Protein AF-A0A9E4XVT3-F1 (afdb_monomer)

Secondary structure (DSSP, 8-state):
---HHHHHHHHHHHHHTPPPP-HHHHHHHHHHHHHHT--HHHHHHHHHHHHHHHTSTT----SS---EEETTTEEEEE-HHHHHHHHHHHHHHHHHTT--TTPPP----

Solvent-accessible surface area (backbone atoms only — not comparable to full-atom values): 6389 Å² total; per-residue (Å²): 134,85,51,69,67,57,53,51,49,51,55,55,48,58,65,68,65,55,70,80,74,56,58,54,59,54,32,33,57,52,39,47,60,53,55,72,76,46,54,73,67,54,45,51,40,24,36,54,34,31,51,54,53,63,69,39,95,80,57,57,75,36,71,75,60,58,78,46,72,41,82,48,64,41,97,57,68,35,17,31,30,39,42,52,23,38,39,53,45,46,56,47,55,68,58,54,70,78,70,56,100,79,68,74,83,83,76,84,131

Foldseek 3Di:
DQDPVNVVVVVVVVVVPPDDPDLLVVLLVVLLVVVVPDDPQLLVLLLVQLVVLCPDPPQDQDSDDFDGDDVSNHRGTDHSSNSVSNNVSSVVVVVCVVDDPPDPPPDDD

Mean predicted aligned error: 11.5 Å

pLDDT: mean 84.52, std 18.29, range [37.84, 98.56]

Radius of gyration: 20.47 Å; Cα contacts (8 Å, |Δi|>4): 95; chains: 1; bounding box: 37×59×51 Å

Sequence (109 aa):
MTSLREVVRRLLRRTREAAPPDPAYSYTIYWTKMALGWDDAQRTGALLGAEHLIGQSLFTPTAYERRYLDARIDDSMHSGESILALAKVLKAFGKDTIAGPDGPPSDGV

Structure (mmCIF, N/CA/C/O backbone):
data_AF-A0A9E4XVT3-F1
#
_entry.id   AF-A0A9E4XVT3-F1
#
loop_
_atom_site.group_PDB
_atom_site.id
_atom_site.type_symbol
_atom_site.label_atom_id
_atom_site.label_alt_id
_atom_site.label_comp_id
_atom_site.label_asym_id
_atom_site.label_entity_id
_atom_site.label_seq_id
_atom_site.pdbx_PDB_ins_code
_atom_site.Cartn_x
_atom_site.Cartn_y
_atom_site.Cartn_z
_atom_site.occupancy
_atom_site.B_iso_or_equiv
_atom_site.auth_seq_id
_atom_site.auth_comp_id
_atom_site.auth_asym_id
_atom_site.auth_atom_id
_atom_site.pdbx_PDB_model_num
ATOM 1 N N . MET A 1 1 ? 25.353 44.112 -9.509 1.00 55.12 1 MET A N 1
ATOM 2 C CA . MET A 1 1 ? 24.437 44.084 -8.346 1.00 55.12 1 MET A CA 1
ATOM 3 C C . MET A 1 1 ? 23.199 43.293 -8.738 1.00 55.12 1 MET A C 1
ATOM 5 O O . MET A 1 1 ? 22.523 43.683 -9.680 1.00 55.12 1 MET A O 1
ATOM 9 N N . THR A 1 2 ? 22.951 42.145 -8.109 1.00 56.59 2 THR A N 1
ATOM 10 C CA . THR A 1 2 ? 21.823 41.268 -8.464 1.00 56.59 2 THR A CA 1
ATOM 11 C C . THR A 1 2 ? 20.535 41.828 -7.868 1.00 56.59 2 THR A C 1
ATOM 13 O O . THR A 1 2 ? 20.457 42.029 -6.659 1.00 56.59 2 THR A O 1
ATOM 16 N N . SER A 1 3 ? 19.534 42.105 -8.706 1.00 79.50 3 SER A N 1
ATOM 17 C CA . SER A 1 3 ? 18.239 42.614 -8.245 1.00 79.50 3 SER A CA 1
ATOM 18 C C . SER A 1 3 ? 17.525 41.575 -7.378 1.00 79.50 3 SER A C 1
ATOM 20 O O . SER A 1 3 ? 17.532 40.384 -7.696 1.00 79.50 3 SER A O 1
ATOM 22 N N . LEU A 1 4 ? 16.838 42.026 -6.325 1.00 74.38 4 LEU A N 1
ATOM 23 C CA . LEU A 1 4 ? 15.970 41.195 -5.482 1.00 74.38 4 LEU A CA 1
ATOM 24 C C . LEU A 1 4 ? 14.976 40.375 -6.322 1.00 74.38 4 LEU A C 1
ATOM 26 O O . LEU A 1 4 ? 14.704 39.217 -6.022 1.00 74.38 4 LEU A O 1
ATOM 30 N N . ARG A 1 5 ? 14.507 40.934 -7.443 1.00 73.94 5 ARG A N 1
ATOM 31 C CA . ARG A 1 5 ? 13.609 40.256 -8.386 1.00 73.94 5 ARG A CA 1
ATOM 32 C C . ARG A 1 5 ? 14.266 39.056 -9.080 1.00 73.94 5 ARG A C 1
ATOM 34 O O . ARG A 1 5 ? 13.598 38.060 -9.344 1.00 73.94 5 ARG A O 1
ATOM 41 N N . GLU A 1 6 ? 15.566 39.139 -9.348 1.00 78.94 6 GLU A N 1
ATOM 42 C CA . GLU A 1 6 ? 16.380 38.072 -9.942 1.00 78.94 6 GLU A CA 1
ATOM 43 C C . GLU A 1 6 ? 16.597 36.929 -8.938 1.00 78.94 6 GLU A C 1
ATOM 45 O O . GLU A 1 6 ? 16.483 35.752 -9.282 1.00 78.94 6 GLU A O 1
ATOM 50 N N . VAL A 1 7 ? 16.852 37.287 -7.675 1.00 80.31 7 VAL A N 1
ATOM 51 C CA . VAL A 1 7 ? 17.015 36.339 -6.564 1.00 80.31 7 VAL A CA 1
ATOM 52 C C . VAL A 1 7 ? 15.701 35.607 -6.301 1.00 80.31 7 VAL A C 1
ATOM 54 O O . VAL A 1 7 ? 15.683 34.379 -6.276 1.00 80.31 7 VAL A O 1
ATOM 57 N N . VAL A 1 8 ? 14.587 36.338 -6.208 1.00 78.62 8 VAL A N 1
ATOM 58 C CA . VAL A 1 8 ? 13.247 35.762 -6.019 1.00 78.62 8 VAL A CA 1
ATOM 59 C C . VAL A 1 8 ? 12.866 34.859 -7.193 1.00 78.62 8 VAL A C 1
ATOM 61 O O . VAL A 1 8 ? 12.421 33.736 -6.969 1.00 78.62 8 VAL A O 1
ATOM 64 N N . ARG A 1 9 ? 13.113 35.269 -8.448 1.00 77.19 9 ARG A N 1
ATOM 65 C CA . ARG A 1 9 ? 12.895 34.386 -9.610 1.00 77.19 9 ARG A CA 1
ATOM 66 C C . ARG A 1 9 ? 13.723 33.112 -9.533 1.00 77.19 9 ARG A C 1
ATOM 68 O O . ARG A 1 9 ? 13.187 32.050 -9.825 1.00 77.19 9 ARG A O 1
ATOM 75 N N . ARG A 1 10 ? 15.004 33.190 -9.164 1.00 70.81 10 ARG A N 1
ATOM 76 C CA . ARG A 1 10 ? 15.856 31.996 -9.037 1.00 70.81 10 ARG A CA 1
ATOM 77 C C . ARG A 1 10 ? 15.368 31.064 -7.935 1.00 70.81 10 ARG A C 1
ATOM 79 O O . ARG A 1 10 ? 15.342 29.859 -8.154 1.00 70.81 10 ARG A O 1
ATOM 86 N N . LEU A 1 11 ? 14.945 31.604 -6.795 1.00 66.69 11 LEU A N 1
ATOM 87 C CA . LEU A 1 11 ? 14.408 30.812 -5.687 1.00 66.69 11 LEU A CA 1
ATOM 88 C C . LEU A 1 11 ? 13.095 30.116 -6.067 1.00 66.69 11 LEU A C 1
ATOM 90 O O . LEU A 1 11 ? 12.952 28.919 -5.819 1.00 66.69 11 LEU A O 1
ATOM 94 N N . LEU A 1 12 ? 12.187 30.828 -6.742 1.00 67.25 12 LEU A N 1
ATOM 95 C CA . LEU A 1 12 ? 10.922 30.275 -7.237 1.00 67.25 12 LEU A CA 1
ATOM 96 C C . LEU A 1 12 ? 11.127 29.255 -8.369 1.00 67.25 12 LEU A C 1
ATOM 98 O O . LEU A 1 12 ? 10.411 28.261 -8.454 1.00 67.25 12 LEU A O 1
ATOM 102 N N . ARG A 1 13 ? 12.124 29.461 -9.239 1.00 61.25 13 ARG A N 1
ATOM 103 C CA . ARG A 1 13 ? 12.454 28.497 -10.299 1.00 61.25 13 ARG A CA 1
ATOM 104 C C . ARG A 1 13 ? 13.052 27.214 -9.725 1.00 61.25 13 ARG A C 1
ATOM 106 O O . ARG A 1 13 ? 12.688 26.135 -10.168 1.00 61.25 13 ARG A O 1
ATOM 113 N N . ARG A 1 14 ? 13.882 27.325 -8.682 1.00 58.09 14 ARG A N 1
ATOM 114 C CA . ARG A 1 14 ? 14.494 26.183 -7.986 1.00 58.09 14 ARG A CA 1
ATOM 115 C C . ARG A 1 14 ? 13.477 25.328 -7.222 1.00 58.09 14 ARG A C 1
ATOM 117 O O . ARG A 1 14 ? 13.670 24.128 -7.109 1.00 58.09 14 ARG A O 1
ATOM 124 N N . THR A 1 15 ? 12.388 25.926 -6.733 1.00 56.12 15 THR A N 1
ATOM 125 C CA . THR A 1 15 ? 11.258 25.184 -6.134 1.00 56.12 15 THR A CA 1
ATOM 126 C C . THR A 1 15 ? 10.374 24.519 -7.189 1.00 56.12 15 THR A C 1
ATOM 128 O O . THR A 1 15 ? 9.785 23.479 -6.920 1.00 56.12 15 THR A O 1
ATOM 131 N N . ARG A 1 16 ? 10.307 25.083 -8.401 1.00 54.75 16 ARG A N 1
ATOM 132 C CA . ARG A 1 16 ? 9.555 24.527 -9.538 1.00 54.75 16 ARG A CA 1
ATOM 133 C C . ARG A 1 16 ? 10.306 23.420 -10.294 1.00 54.75 16 ARG A C 1
ATOM 135 O O . ARG A 1 16 ? 9.668 22.610 -10.950 1.00 54.75 16 ARG A O 1
ATOM 142 N N . GLU A 1 17 ? 11.635 23.385 -10.189 1.00 52.53 17 GLU A N 1
ATOM 143 C CA . GLU A 1 17 ? 12.524 22.333 -10.718 1.00 52.53 17 GLU A CA 1
ATOM 144 C C . GLU A 1 17 ? 12.697 21.143 -9.749 1.00 52.53 17 GLU A C 1
ATOM 146 O O . GLU A 1 17 ? 13.540 20.279 -9.988 1.00 52.53 17 GLU A O 1
ATOM 151 N N . ALA A 1 18 ? 11.932 21.072 -8.651 1.00 61.78 18 ALA A N 1
ATOM 152 C CA . ALA A 1 18 ? 11.925 19.879 -7.812 1.00 61.78 18 ALA A CA 1
ATOM 153 C C . ALA A 1 18 ? 11.466 18.689 -8.667 1.00 61.78 18 ALA A C 1
ATOM 155 O O . ALA A 1 18 ? 10.388 18.730 -9.265 1.00 61.78 18 ALA A O 1
ATOM 156 N N . ALA A 1 19 ? 12.311 17.658 -8.759 1.00 62.84 19 ALA A N 1
ATOM 157 C CA . ALA A 1 19 ? 11.961 16.407 -9.417 1.00 62.84 19 ALA A CA 1
ATOM 158 C C . ALA A 1 19 ? 10.592 15.918 -8.904 1.00 62.84 19 ALA A C 1
ATOM 160 O O . ALA A 1 19 ? 10.248 16.207 -7.750 1.00 62.84 19 ALA A O 1
ATOM 161 N N . PRO A 1 20 ? 9.806 15.204 -9.734 1.00 64.25 20 PRO A N 1
ATOM 162 C CA . PRO A 1 20 ? 8.546 14.630 -9.286 1.00 64.25 20 PRO A CA 1
ATOM 163 C C . PRO A 1 20 ? 8.752 13.921 -7.943 1.00 64.25 20 PRO A C 1
ATOM 165 O O . PRO A 1 20 ? 9.778 13.252 -7.779 1.00 64.25 20 PRO A O 1
ATOM 168 N N . PRO A 1 21 ? 7.836 14.092 -6.974 1.00 71.00 21 PRO A N 1
ATOM 169 C CA . PRO A 1 21 ? 7.975 13.436 -5.687 1.00 71.00 21 PRO A CA 1
ATOM 170 C C . PRO A 1 21 ? 8.122 11.932 -5.906 1.00 71.00 21 PRO A C 1
ATOM 172 O O . PRO A 1 21 ? 7.433 11.355 -6.752 1.00 71.00 21 PRO A O 1
ATOM 175 N N . ASP A 1 22 ? 9.023 11.324 -5.138 1.00 86.94 22 ASP A N 1
ATOM 176 C CA . ASP A 1 22 ? 9.225 9.879 -5.112 1.00 86.94 22 ASP A CA 1
ATOM 177 C C . ASP A 1 22 ? 7.858 9.156 -5.089 1.00 86.94 22 ASP A C 1
ATOM 179 O O . ASP A 1 22 ? 7.008 9.481 -4.244 1.00 86.94 22 ASP A O 1
ATOM 183 N N . PRO A 1 23 ? 7.578 8.235 -6.031 1.00 90.31 23 PRO A N 1
ATOM 184 C CA . PRO A 1 23 ? 6.298 7.538 -6.095 1.00 90.31 23 PRO A CA 1
ATOM 185 C C . PRO A 1 23 ? 5.924 6.870 -4.776 1.00 90.31 23 PRO A C 1
ATOM 187 O O . PRO A 1 23 ? 4.781 7.005 -4.344 1.00 90.31 23 PRO A O 1
ATOM 190 N N . ALA A 1 24 ? 6.884 6.241 -4.092 1.00 90.88 24 ALA A N 1
ATOM 191 C CA . ALA A 1 24 ? 6.647 5.591 -2.806 1.00 90.88 24 ALA A CA 1
ATOM 192 C C . ALA A 1 24 ? 6.154 6.589 -1.744 1.00 90.88 24 ALA A C 1
ATOM 194 O O . ALA A 1 24 ? 5.204 6.310 -1.003 1.00 90.88 24 ALA A O 1
ATOM 195 N N . TYR A 1 25 ? 6.741 7.791 -1.707 1.00 92.25 25 TYR A N 1
ATOM 196 C CA . TYR A 1 25 ? 6.268 8.884 -0.855 1.00 92.25 25 TYR A CA 1
ATOM 197 C C . TYR A 1 25 ? 4.840 9.305 -1.221 1.00 92.25 25 TYR A C 1
ATOM 199 O O . TYR A 1 25 ? 3.974 9.397 -0.350 1.00 92.25 25 TYR A O 1
ATOM 207 N N . SER A 1 26 ? 4.570 9.509 -2.512 1.00 95.12 26 SER A N 1
ATOM 208 C CA . SER A 1 26 ? 3.250 9.934 -2.994 1.00 95.12 26 SER A CA 1
ATOM 209 C C . SER A 1 26 ? 2.155 8.913 -2.661 1.00 95.12 26 SER A C 1
ATOM 211 O O . SER A 1 26 ? 1.084 9.295 -2.183 1.00 95.12 26 SER A O 1
ATOM 213 N N . TYR A 1 27 ? 2.435 7.617 -2.836 1.00 97.19 27 TYR A N 1
ATOM 214 C CA . TYR A 1 27 ? 1.527 6.536 -2.451 1.00 97.19 27 TYR A CA 1
ATOM 215 C C . TYR A 1 27 ? 1.332 6.450 -0.942 1.00 97.19 27 TYR A C 1
ATOM 217 O O . TYR A 1 27 ? 0.207 6.262 -0.490 1.00 97.19 27 TYR A O 1
ATOM 225 N N . THR A 1 28 ? 2.391 6.648 -0.153 1.00 97.38 28 THR A N 1
ATOM 226 C CA . THR A 1 28 ? 2.279 6.678 1.312 1.00 97.38 28 THR A CA 1
ATOM 227 C C . THR A 1 28 ? 1.313 7.779 1.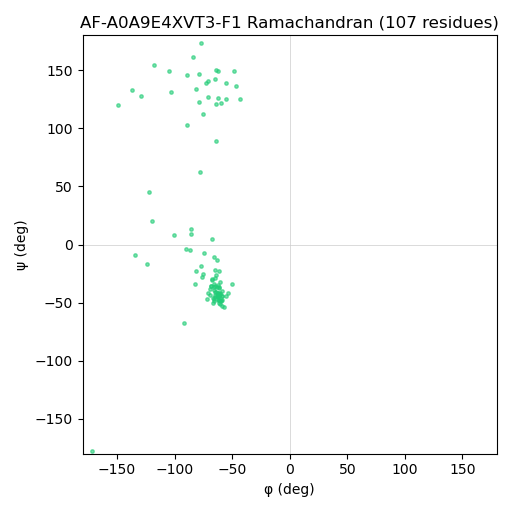752 1.00 97.38 28 THR A C 1
ATOM 229 O O . THR A 1 28 ? 0.397 7.516 2.524 1.00 97.38 28 THR A O 1
ATOM 232 N N . ILE A 1 29 ? 1.449 8.999 1.219 1.00 96.62 29 ILE A N 1
ATOM 233 C CA . ILE A 1 29 ? 0.541 10.112 1.543 1.00 96.62 29 ILE A CA 1
ATOM 234 C C . ILE A 1 29 ? -0.900 9.806 1.122 1.00 96.62 29 ILE A C 1
ATOM 236 O O . ILE A 1 29 ? -1.831 10.107 1.871 1.00 96.62 29 ILE A O 1
ATOM 240 N N . TYR A 1 30 ? -1.091 9.228 -0.065 1.00 96.75 30 TYR A N 1
ATOM 241 C CA . TYR A 1 30 ? -2.409 8.815 -0.540 1.00 96.75 30 TYR A CA 1
ATOM 242 C C . TYR A 1 30 ? -3.054 7.798 0.412 1.00 96.75 30 TYR A C 1
ATOM 244 O O . TYR A 1 30 ? -4.153 8.042 0.911 1.00 96.75 30 TYR A O 1
ATOM 252 N N . TRP A 1 31 ? -2.352 6.712 0.737 1.00 97.94 31 TRP A N 1
ATOM 253 C CA . TRP A 1 31 ? -2.896 5.653 1.583 1.00 97.94 31 TRP A CA 1
ATOM 254 C C . TRP A 1 31 ? -3.113 6.082 3.025 1.00 97.94 31 TRP A C 1
ATOM 256 O O . TRP A 1 31 ? -4.123 5.703 3.607 1.00 97.94 31 TRP A O 1
ATOM 266 N N . THR A 1 32 ? -2.250 6.932 3.587 1.00 97.69 32 THR A N 1
ATOM 267 C CA . THR A 1 32 ? -2.500 7.517 4.911 1.00 97.69 32 THR A CA 1
ATOM 268 C C . THR A 1 32 ? -3.811 8.299 4.923 1.00 97.69 32 THR A C 1
ATOM 270 O O . THR A 1 32 ? -4.608 8.134 5.842 1.00 97.69 32 THR A O 1
ATOM 273 N N . LYS A 1 33 ? -4.079 9.118 3.895 1.00 97.12 33 LYS A N 1
ATOM 274 C CA . LYS A 1 33 ? -5.337 9.879 3.804 1.00 97.12 33 LYS A CA 1
ATOM 275 C C . LYS A 1 33 ? -6.559 8.969 3.717 1.00 97.12 33 LYS A C 1
ATOM 277 O O . LYS A 1 33 ? -7.553 9.255 4.373 1.00 97.12 33 LYS A O 1
ATOM 282 N N . MET A 1 34 ? -6.478 7.892 2.938 1.00 97.38 34 MET A N 1
ATOM 283 C CA . MET A 1 34 ? -7.569 6.919 2.826 1.00 97.38 34 MET A CA 1
ATOM 284 C C . MET A 1 34 ? -7.792 6.174 4.148 1.00 97.38 34 MET A C 1
ATOM 286 O O . MET A 1 34 ? -8.905 6.166 4.666 1.00 97.38 34 MET A O 1
ATOM 290 N N . ALA A 1 35 ? -6.727 5.630 4.744 1.00 96.19 35 ALA A N 1
ATOM 291 C CA . ALA A 1 35 ? -6.788 4.821 5.961 1.00 96.19 35 ALA A CA 1
ATOM 292 C C . ALA A 1 35 ? -7.279 5.593 7.200 1.00 96.19 35 ALA A C 1
ATOM 294 O O . ALA A 1 35 ? -7.868 4.992 8.102 1.00 96.19 35 ALA A O 1
ATOM 295 N N . LEU A 1 36 ? -7.089 6.918 7.245 1.00 95.50 36 LEU A N 1
ATOM 296 C CA . LEU A 1 36 ? -7.666 7.776 8.289 1.00 95.50 36 LEU A CA 1
ATOM 297 C C . LEU A 1 36 ? -9.200 7.730 8.308 1.00 95.50 36 LEU A C 1
ATOM 299 O O . LEU A 1 36 ? -9.787 7.852 9.378 1.00 95.50 36 LEU A O 1
ATOM 303 N N . GLY A 1 37 ? -9.839 7.550 7.149 1.00 95.44 37 GLY A N 1
ATOM 304 C CA . GLY A 1 37 ? -11.295 7.446 7.031 1.00 95.44 37 GLY A CA 1
ATOM 305 C C . GLY A 1 37 ? -11.841 6.022 7.154 1.00 95.44 37 GLY A C 1
ATOM 306 O O . GLY A 1 37 ? -13.053 5.845 7.097 1.00 95.44 37 GLY A O 1
ATOM 307 N N . TRP A 1 38 ? -10.971 5.019 7.280 1.00 96.19 38 TRP A N 1
ATOM 308 C CA . TRP A 1 38 ? -11.362 3.615 7.388 1.00 96.19 38 TRP A CA 1
ATOM 309 C C . TRP A 1 38 ? -11.585 3.195 8.837 1.00 96.19 38 TRP A C 1
ATOM 311 O O . TRP A 1 38 ? -10.865 3.641 9.732 1.00 96.19 38 TRP A O 1
ATOM 321 N N . ASP A 1 39 ? -12.537 2.294 9.054 1.00 95.50 39 ASP A N 1
ATOM 322 C CA . ASP A 1 39 ? -12.657 1.552 10.306 1.00 95.50 39 ASP A CA 1
ATOM 323 C C . ASP A 1 39 ? -11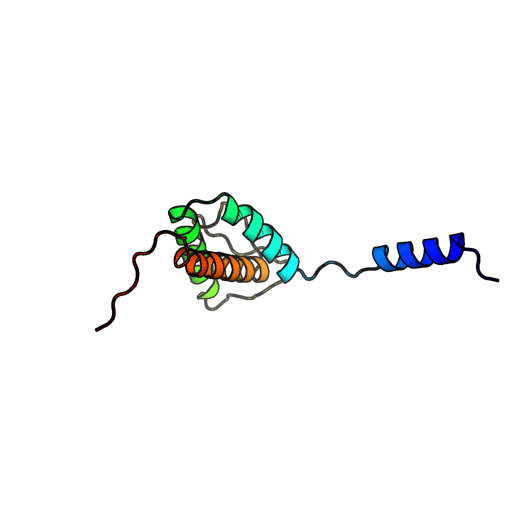.613 0.419 10.407 1.00 95.50 39 ASP A C 1
ATOM 325 O O . ASP A 1 39 ? -10.849 0.134 9.476 1.00 95.50 39 ASP A O 1
ATOM 329 N N . ASP A 1 40 ? -11.550 -0.234 11.567 1.00 94.56 40 ASP A N 1
ATOM 330 C CA . ASP A 1 40 ? -10.556 -1.279 11.824 1.00 94.56 40 ASP A CA 1
ATOM 331 C C . ASP A 1 40 ? -10.778 -2.539 10.976 1.00 94.56 40 ASP A C 1
ATOM 333 O O . ASP A 1 40 ? -9.808 -3.209 10.603 1.00 94.56 40 ASP A O 1
ATOM 337 N N . ALA A 1 41 ? -12.027 -2.849 10.614 1.00 95.06 41 ALA A N 1
ATOM 338 C CA . ALA A 1 41 ? -12.342 -3.984 9.753 1.00 95.06 41 ALA A CA 1
ATOM 339 C C . ALA A 1 41 ? -11.851 -3.729 8.321 1.00 95.06 41 ALA A C 1
ATOM 341 O O . ALA A 1 41 ? -11.211 -4.597 7.726 1.00 95.06 41 ALA A O 1
ATOM 342 N N . GLN A 1 42 ? -12.066 -2.519 7.800 1.00 97.12 42 GLN A N 1
ATOM 343 C CA . GLN A 1 42 ? -11.564 -2.063 6.507 1.00 97.12 42 GLN A CA 1
ATOM 344 C C . GLN A 1 42 ? -10.034 -2.077 6.470 1.00 97.12 42 GLN A C 1
ATOM 346 O O . GLN A 1 42 ? -9.446 -2.645 5.550 1.00 97.12 42 GLN A O 1
ATOM 351 N N . ARG A 1 43 ? -9.367 -1.527 7.496 1.00 97.88 43 ARG A N 1
ATOM 352 C CA . ARG A 1 43 ? -7.895 -1.545 7.593 1.00 97.88 43 ARG A CA 1
ATOM 353 C C . ARG A 1 43 ? -7.342 -2.967 7.634 1.00 97.88 43 ARG A C 1
ATOM 355 O O . ARG A 1 43 ? -6.363 -3.262 6.954 1.00 97.88 43 ARG A O 1
ATOM 362 N N . THR A 1 44 ? -7.978 -3.852 8.397 1.00 97.38 44 THR A N 1
ATOM 363 C CA . THR A 1 44 ? -7.566 -5.258 8.500 1.00 97.38 44 THR A CA 1
ATOM 364 C C . THR A 1 44 ? -7.766 -5.991 7.173 1.00 97.38 44 THR A C 1
ATOM 366 O O . THR A 1 44 ? -6.855 -6.672 6.703 1.00 97.38 44 THR A O 1
ATOM 369 N N . GLY A 1 45 ? -8.923 -5.816 6.528 1.00 97.94 45 GLY A N 1
ATOM 370 C CA . GLY A 1 45 ? -9.222 -6.408 5.224 1.00 97.94 45 GLY A CA 1
ATOM 371 C C . GLY A 1 45 ? -8.241 -5.962 4.141 1.00 97.94 45 GLY A C 1
ATOM 372 O O . GLY A 1 45 ? -7.658 -6.803 3.453 1.00 97.94 45 GLY A O 1
ATOM 373 N N . ALA A 1 46 ? -7.986 -4.656 4.049 1.00 98.31 46 ALA A N 1
ATOM 374 C CA . ALA A 1 46 ? -7.041 -4.092 3.094 1.00 98.31 46 ALA A CA 1
ATOM 375 C C . ALA A 1 46 ? -5.602 -4.570 3.345 1.00 98.31 46 ALA A C 1
ATOM 377 O O . ALA A 1 46 ? -4.874 -4.840 2.388 1.00 98.31 46 ALA A O 1
ATOM 378 N N . LEU A 1 47 ? -5.192 -4.745 4.609 1.00 98.50 47 LEU A N 1
ATOM 379 C CA . LEU A 1 47 ? -3.872 -5.287 4.939 1.00 98.50 47 LEU A CA 1
ATOM 380 C C . LEU A 1 47 ? -3.739 -6.738 4.465 1.00 98.50 47 LEU A C 1
ATOM 382 O O . LEU A 1 47 ? -2.751 -7.071 3.814 1.00 98.50 47 LEU A O 1
ATOM 386 N N . LEU A 1 48 ? -4.750 -7.576 4.713 1.00 98.38 48 LEU A N 1
ATOM 387 C CA . LEU A 1 48 ? -4.779 -8.958 4.222 1.00 98.38 48 LEU A CA 1
ATOM 388 C C . LEU A 1 48 ? -4.764 -9.027 2.686 1.00 98.38 48 LEU A C 1
ATOM 390 O O . LEU A 1 48 ? -4.124 -9.912 2.118 1.00 98.38 48 LEU A O 1
ATOM 394 N N . GLY A 1 49 ? -5.452 -8.099 2.013 1.00 98.31 49 GLY A N 1
ATOM 395 C CA . GLY A 1 49 ? -5.397 -7.938 0.557 1.00 98.31 49 GLY A CA 1
ATOM 396 C C . GLY A 1 49 ? -3.993 -7.600 0.063 1.00 98.31 49 GLY A C 1
ATOM 397 O O . GLY A 1 49 ? -3.447 -8.281 -0.805 1.00 98.31 49 GLY A O 1
ATOM 398 N N . ALA A 1 50 ? -3.365 -6.595 0.671 1.00 98.44 50 ALA A N 1
ATOM 399 C CA . ALA A 1 50 ? -2.017 -6.176 0.312 1.00 98.44 50 ALA A CA 1
ATOM 400 C C . ALA A 1 50 ? -0.985 -7.292 0.549 1.00 98.44 50 ALA A C 1
ATOM 402 O O . ALA A 1 50 ? -0.170 -7.569 -0.328 1.00 98.44 50 ALA A O 1
ATOM 403 N N . GLU A 1 51 ? -1.035 -7.976 1.694 1.00 98.44 51 GLU A N 1
ATOM 404 C CA . GLU A 1 51 ? -0.119 -9.080 2.009 1.00 98.44 51 GLU A CA 1
ATOM 405 C C . GLU A 1 51 ? -0.315 -10.286 1.089 1.00 98.44 51 GLU A C 1
ATOM 407 O O . GLU A 1 51 ? 0.669 -10.899 0.673 1.00 98.44 51 GLU A O 1
ATOM 412 N N . HIS A 1 52 ? -1.560 -10.588 0.706 1.00 98.25 52 HIS A N 1
ATOM 413 C CA . HIS A 1 52 ? -1.840 -11.614 -0.294 1.00 98.25 52 HIS A CA 1
ATOM 414 C C . HIS A 1 52 ? -1.168 -11.295 -1.634 1.00 98.25 52 HIS A C 1
ATOM 416 O O . HIS A 1 52 ? -0.491 -12.159 -2.186 1.00 98.25 52 HIS A O 1
ATOM 422 N N . LEU A 1 53 ? -1.321 -10.064 -2.138 1.00 98.12 53 LEU A N 1
ATOM 423 C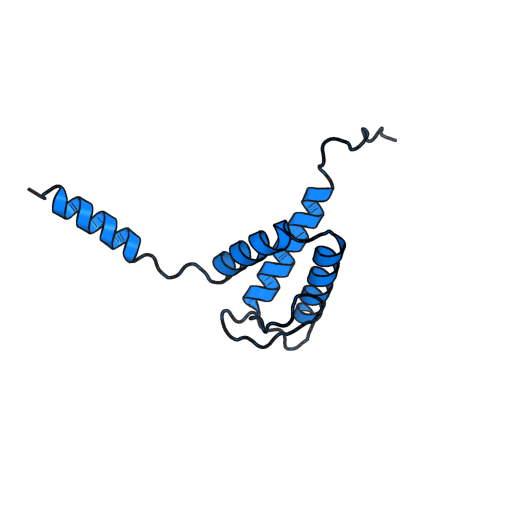 CA . LEU A 1 53 ? -0.702 -9.626 -3.393 1.00 98.12 53 LEU A CA 1
ATOM 424 C C . LEU A 1 53 ? 0.832 -9.653 -3.314 1.00 98.12 53 LEU A C 1
ATOM 426 O O . LEU A 1 53 ? 1.477 -10.155 -4.230 1.00 98.12 53 LEU A O 1
ATOM 430 N N . ILE A 1 54 ? 1.412 -9.165 -2.211 1.00 98.25 54 ILE A N 1
ATOM 431 C CA . ILE A 1 54 ? 2.868 -9.156 -1.975 1.00 98.25 54 ILE A CA 1
ATOM 432 C C . ILE A 1 54 ? 3.438 -10.580 -1.923 1.00 98.25 54 ILE A C 1
ATOM 434 O O . ILE A 1 54 ? 4.557 -10.811 -2.372 1.00 98.25 54 ILE A O 1
ATOM 438 N N . GLY A 1 55 ? 2.678 -11.539 -1.388 1.00 97.75 55 GLY A N 1
ATOM 439 C CA . GLY A 1 55 ? 3.086 -12.940 -1.288 1.00 97.75 55 GLY A CA 1
ATOM 440 C C . GLY A 1 55 ? 3.061 -13.720 -2.608 1.00 97.75 55 GLY A C 1
ATOM 441 O O . GLY A 1 55 ? 3.515 -14.864 -2.639 1.00 97.75 55 GLY A O 1
ATOM 442 N N . GLN A 1 56 ? 2.538 -13.149 -3.699 1.00 97.31 56 GLN A N 1
ATOM 443 C CA . GLN A 1 56 ? 2.511 -13.815 -5.003 1.00 97.31 56 GLN A CA 1
ATOM 444 C C . GLN A 1 56 ? 3.919 -13.9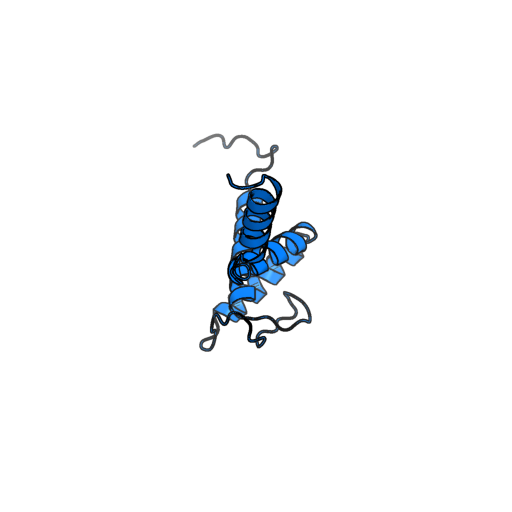04 -5.606 1.00 97.31 56 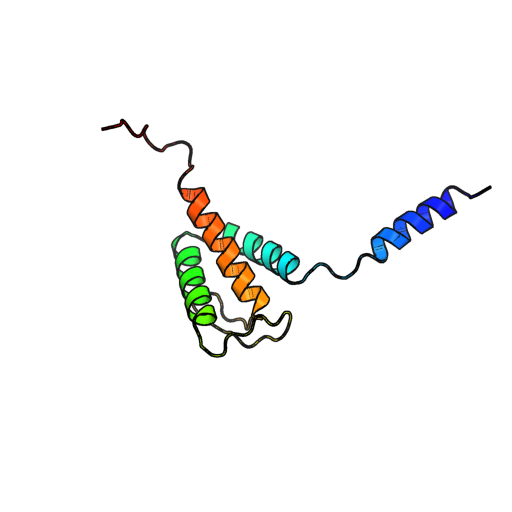GLN A C 1
ATOM 446 O O . GLN A 1 56 ? 4.687 -12.946 -5.579 1.00 97.31 56 GLN A O 1
ATOM 451 N N . SER A 1 57 ? 4.245 -15.032 -6.243 1.00 94.44 57 SER A N 1
ATOM 452 C CA . SER A 1 57 ? 5.573 -15.272 -6.835 1.00 94.44 57 SER A CA 1
ATOM 453 C C . SER A 1 57 ? 5.956 -14.290 -7.950 1.00 94.44 57 SER A C 1
ATOM 455 O O . SER A 1 57 ? 7.138 -14.109 -8.226 1.00 94.44 57 SER A O 1
ATOM 457 N N . LEU A 1 58 ? 4.966 -13.660 -8.589 1.00 94.56 58 LEU A N 1
ATOM 458 C CA . LEU A 1 58 ? 5.151 -12.682 -9.666 1.00 94.56 58 LEU A CA 1
ATOM 459 C C . LEU A 1 58 ? 5.017 -11.228 -9.190 1.00 94.56 58 LEU A C 1
ATOM 461 O O . LEU A 1 58 ? 4.996 -10.309 -10.018 1.00 94.56 58 LEU A O 1
ATOM 465 N N . PHE A 1 59 ? 4.927 -10.994 -7.878 1.00 97.56 59 PHE A N 1
ATOM 466 C CA . PHE A 1 59 ? 4.866 -9.641 -7.350 1.00 97.56 59 PHE A CA 1
ATOM 467 C C . PHE A 1 59 ? 6.150 -8.876 -7.687 1.00 97.56 59 PHE A C 1
ATOM 469 O O . PHE A 1 59 ? 7.270 -9.298 -7.414 1.00 97.56 59 PHE A O 1
ATOM 476 N N . THR A 1 60 ? 5.969 -7.717 -8.303 1.00 97.19 60 THR A N 1
ATOM 477 C CA . THR A 1 60 ? 7.020 -6.785 -8.704 1.00 97.19 60 THR A CA 1
ATOM 478 C C . THR A 1 60 ? 6.663 -5.390 -8.185 1.00 97.19 60 THR A C 1
ATOM 480 O O . THR A 1 60 ? 5.561 -4.918 -8.498 1.00 97.19 60 THR A O 1
ATOM 483 N N . PRO A 1 61 ? 7.567 -4.701 -7.459 1.00 94.81 61 PRO A N 1
ATOM 484 C CA . PRO A 1 61 ? 7.359 -3.351 -6.934 1.00 94.81 61 PRO A CA 1
ATOM 485 C C . PRO A 1 61 ? 7.543 -2.301 -8.038 1.00 94.81 61 PRO A C 1
ATOM 487 O O . PRO A 1 61 ? 8.460 -1.487 -8.035 1.00 94.81 61 PRO A O 1
ATOM 490 N N . THR A 1 62 ? 6.699 -2.355 -9.064 1.00 96.44 62 THR A N 1
ATOM 491 C CA . THR A 1 62 ? 6.713 -1.356 -10.132 1.00 96.44 62 THR A CA 1
ATOM 492 C C . THR A 1 62 ? 6.130 -0.044 -9.616 1.00 96.44 62 THR A C 1
ATOM 494 O O . THR A 1 62 ? 5.115 -0.036 -8.918 1.00 96.44 62 THR A O 1
ATOM 497 N N . ALA A 1 63 ? 6.745 1.081 -9.990 1.00 94.75 63 ALA A N 1
ATOM 498 C CA . ALA A 1 63 ? 6.278 2.396 -9.559 1.00 94.75 63 ALA A CA 1
ATOM 499 C C . ALA A 1 63 ? 4.892 2.731 -10.126 1.00 94.75 63 ALA A C 1
ATOM 501 O O . ALA A 1 63 ? 4.011 3.154 -9.388 1.00 94.75 63 ALA A O 1
ATOM 502 N N . TYR A 1 64 ? 4.674 2.507 -11.425 1.00 94.31 64 TYR A N 1
ATOM 503 C CA . TYR A 1 64 ? 3.498 3.046 -12.123 1.00 94.31 64 TYR A CA 1
ATOM 504 C C . TYR A 1 64 ? 2.633 2.005 -12.823 1.00 94.31 64 TYR A C 1
ATOM 506 O O . TYR A 1 64 ? 1.494 2.301 -13.178 1.00 94.31 64 TYR A O 1
ATOM 514 N N . GLU A 1 65 ? 3.149 0.798 -13.043 1.00 96.88 65 GLU A N 1
ATOM 515 C CA . GLU A 1 65 ? 2.408 -0.218 -13.779 1.00 96.88 65 GLU A CA 1
ATOM 516 C C . GLU A 1 65 ? 1.306 -0.820 -12.909 1.00 96.88 65 GLU A C 1
ATOM 518 O O . GLU A 1 65 ? 1.588 -1.505 -11.927 1.00 96.88 65 GLU A O 1
ATOM 523 N N . ARG A 1 66 ? 0.052 -0.556 -13.280 1.00 96.62 66 ARG A N 1
ATOM 524 C CA . ARG A 1 66 ? -1.133 -0.972 -12.529 1.00 96.62 66 ARG A CA 1
ATOM 525 C C . ARG A 1 66 ? -1.583 -2.352 -12.982 1.00 96.62 66 ARG A C 1
ATOM 527 O O . ARG A 1 66 ? -2.186 -2.482 -14.042 1.00 96.62 66 ARG A O 1
ATOM 534 N N . ARG A 1 67 ? -1.278 -3.372 -12.182 1.00 96.69 67 ARG A N 1
ATOM 535 C CA . ARG A 1 67 ? -1.587 -4.779 -12.497 1.00 96.69 67 ARG A CA 1
ATOM 536 C C . ARG A 1 67 ? -2.200 -5.559 -11.334 1.00 96.69 67 ARG A C 1
ATOM 538 O O . ARG A 1 67 ? -2.652 -6.678 -11.544 1.00 96.69 67 ARG A O 1
ATOM 545 N N . TYR A 1 68 ? -2.222 -4.984 -10.132 1.00 98.00 68 TYR A N 1
ATOM 546 C CA . TYR A 1 68 ? -2.739 -5.653 -8.941 1.00 98.00 68 TYR A CA 1
ATOM 547 C C . TYR A 1 68 ? -4.130 -5.13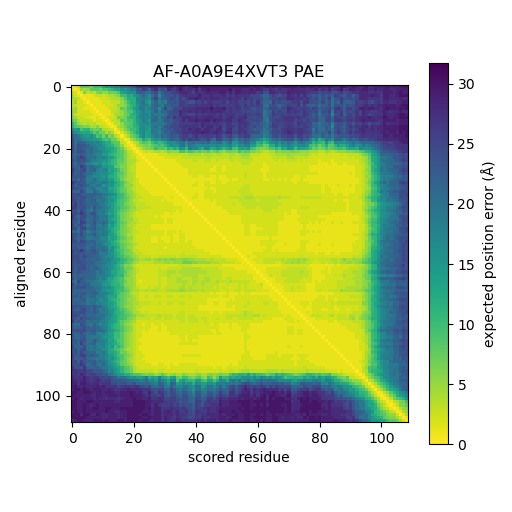1 -8.602 1.00 98.00 68 TYR A C 1
ATOM 549 O O . TYR A 1 68 ? -4.333 -3.921 -8.559 1.00 98.00 68 TYR A O 1
ATOM 557 N N . LEU A 1 69 ? -5.068 -6.040 -8.363 1.00 97.81 69 LEU A N 1
ATOM 558 C CA . LEU A 1 69 ? -6.446 -5.754 -7.977 1.00 97.81 69 LEU A CA 1
ATOM 559 C C . LEU A 1 69 ? -6.824 -6.720 -6.857 1.00 97.81 69 LEU A C 1
ATOM 561 O O . LEU A 1 69 ? -6.574 -7.920 -6.973 1.00 97.81 69 LEU A O 1
ATOM 565 N N . ASP A 1 70 ? -7.427 -6.202 -5.794 1.00 97.94 70 ASP A N 1
ATOM 566 C CA . ASP A 1 70 ? -7.976 -7.014 -4.715 1.00 97.94 70 ASP A CA 1
ATOM 567 C C . ASP A 1 70 ? -9.178 -6.288 -4.113 1.00 97.94 70 ASP A C 1
ATOM 569 O O . ASP A 1 70 ? -9.034 -5.187 -3.585 1.00 97.94 70 ASP A O 1
ATOM 573 N N . ALA A 1 71 ? -10.352 -6.921 -4.164 1.00 97.06 71 ALA A N 1
ATOM 574 C CA . ALA A 1 71 ? -11.611 -6.333 -3.705 1.00 97.06 71 ALA A CA 1
ATOM 575 C C . ALA A 1 71 ? -11.632 -6.017 -2.197 1.00 97.06 71 ALA A C 1
ATOM 577 O O . ALA A 1 71 ? -12.517 -5.308 -1.725 1.00 97.06 71 ALA A O 1
ATOM 578 N N . ARG A 1 72 ? -10.672 -6.538 -1.419 1.00 97.19 72 ARG A N 1
ATOM 579 C CA . ARG A 1 72 ? -10.498 -6.172 -0.006 1.00 97.19 72 ARG A CA 1
ATOM 580 C C . ARG A 1 72 ? -9.829 -4.808 0.175 1.00 97.19 72 ARG A C 1
ATOM 582 O O . ARG A 1 72 ? -9.896 -4.262 1.271 1.00 97.19 72 ARG A O 1
ATOM 589 N N . ILE A 1 73 ? -9.157 -4.295 -0.859 1.00 97.38 73 ILE A N 1
ATOM 590 C CA . ILE A 1 73 ? -8.543 -2.963 -0.882 1.00 97.38 73 ILE A CA 1
ATOM 591 C C . ILE A 1 73 ? -9.555 -1.966 -1.453 1.00 97.38 73 ILE A C 1
ATOM 593 O O . ILE A 1 73 ? -10.028 -1.094 -0.730 1.00 97.38 73 ILE A O 1
ATOM 597 N N . ASP A 1 74 ? -9.869 -2.109 -2.742 1.00 95.75 74 ASP A N 1
ATOM 598 C CA . ASP A 1 74 ? -10.873 -1.358 -3.499 1.00 95.75 74 ASP A CA 1
ATOM 599 C C . ASP A 1 74 ? -11.055 -1.987 -4.902 1.00 95.75 74 ASP A C 1
ATOM 601 O O . ASP A 1 74 ? -10.423 -2.989 -5.245 1.00 95.75 74 ASP A O 1
ATOM 605 N N . ASP A 1 75 ? -11.913 -1.386 -5.732 1.00 96.12 75 ASP A N 1
ATOM 606 C CA . ASP A 1 75 ? -12.183 -1.834 -7.108 1.00 96.12 75 ASP A CA 1
ATOM 607 C C . ASP A 1 75 ? -11.186 -1.278 -8.151 1.00 96.12 75 ASP A C 1
ATOM 609 O O . ASP A 1 75 ? -11.436 -1.333 -9.359 1.00 96.12 75 ASP A O 1
ATOM 613 N N . SER A 1 76 ? -10.061 -0.695 -7.722 1.00 96.25 76 SER A N 1
ATOM 614 C CA . SER A 1 76 ? -9.069 -0.068 -8.602 1.00 96.25 76 SER A CA 1
ATOM 615 C C . SER A 1 76 ? -7.812 -0.917 -8.772 1.00 96.25 76 SER A C 1
ATOM 617 O O . SER A 1 76 ? -7.367 -1.639 -7.884 1.00 96.25 76 SER A O 1
ATOM 619 N N . MET A 1 77 ? -7.185 -0.801 -9.946 1.00 97.62 77 MET A N 1
ATOM 620 C CA . MET A 1 77 ? -5.882 -1.418 -10.190 1.00 97.62 77 MET A CA 1
ATOM 621 C C . MET A 1 77 ? -4.748 -0.556 -9.625 1.00 97.62 77 MET A C 1
ATOM 623 O O . MET A 1 77 ? -4.655 0.641 -9.911 1.00 97.62 77 MET A O 1
ATOM 627 N N . HIS A 1 78 ? -3.818 -1.196 -8.922 1.00 97.94 78 HIS A N 1
ATOM 628 C CA . HIS A 1 78 ? -2.689 -0.569 -8.238 1.00 97.94 78 HIS A CA 1
ATOM 629 C C . HIS A 1 78 ? -1.343 -1.036 -8.785 1.00 97.94 78 HIS A C 1
ATOM 631 O O . HIS A 1 78 ? -1.209 -2.128 -9.350 1.00 97.94 78 HIS A O 1
ATOM 637 N N . SER A 1 79 ? -0.333 -0.184 -8.617 1.00 98.00 79 SER A N 1
ATOM 638 C CA . SER A 1 79 ? 1.066 -0.525 -8.875 1.00 98.00 79 SER A CA 1
ATOM 639 C C . SER A 1 79 ? 1.705 -1.223 -7.677 1.00 98.00 79 SER A C 1
ATOM 641 O O . SER A 1 79 ? 1.196 -1.138 -6.559 1.00 98.00 79 SER A O 1
ATOM 643 N N . GLY A 1 80 ? 2.822 -1.919 -7.891 1.00 97.94 80 GLY A N 1
ATOM 644 C CA . GLY A 1 80 ? 3.480 -2.669 -6.818 1.00 97.94 80 GLY A CA 1
ATOM 645 C C . GLY A 1 80 ? 3.974 -1.769 -5.682 1.00 97.94 80 GLY A C 1
ATOM 646 O O . GLY A 1 80 ? 3.750 -2.077 -4.515 1.00 97.94 80 GLY A O 1
ATOM 647 N N . GLU A 1 81 ? 4.557 -0.615 -6.014 1.00 97.94 81 GLU A N 1
ATOM 648 C CA . GLU A 1 81 ? 4.945 0.403 -5.022 1.00 97.94 81 GLU A CA 1
ATOM 649 C C . GLU A 1 81 ? 3.737 0.938 -4.236 1.00 97.94 81 GLU A C 1
ATOM 651 O O . GLU A 1 81 ? 3.829 1.151 -3.028 1.00 97.94 81 GLU A O 1
ATOM 656 N N . SER A 1 82 ? 2.575 1.091 -4.886 1.00 98.38 82 SER A N 1
ATOM 657 C CA . SER A 1 82 ? 1.336 1.475 -4.197 1.00 98.38 82 SER A CA 1
ATOM 658 C C . SER A 1 82 ? 0.913 0.422 -3.168 1.00 98.38 82 SER A C 1
ATOM 660 O O . SER A 1 82 ? 0.595 0.771 -2.032 1.00 98.38 82 SER A O 1
ATOM 662 N N . ILE A 1 83 ? 0.966 -0.867 -3.528 1.00 98.56 83 ILE A N 1
ATOM 663 C CA . ILE A 1 83 ? 0.617 -1.976 -2.625 1.00 98.56 83 ILE A CA 1
ATOM 664 C C . ILE A 1 83 ? 1.594 -2.071 -1.442 1.00 98.56 83 ILE A C 1
ATOM 666 O O . ILE A 1 83 ? 1.167 -2.255 -0.300 1.00 98.56 83 ILE A O 1
ATOM 670 N N . LEU A 1 84 ? 2.898 -1.890 -1.678 1.00 98.44 84 LEU A N 1
ATOM 671 C CA . LEU A 1 84 ? 3.891 -1.846 -0.598 1.00 98.44 84 LEU A CA 1
ATOM 672 C C . LEU A 1 84 ? 3.644 -0.672 0.357 1.00 98.44 84 LEU A C 1
ATOM 674 O O . LEU A 1 84 ? 3.695 -0.843 1.579 1.00 98.44 84 LEU A O 1
ATOM 678 N N . ALA A 1 85 ? 3.348 0.511 -0.188 1.00 98.44 85 ALA A N 1
ATOM 679 C CA . ALA A 1 85 ? 3.028 1.688 0.608 1.00 98.44 85 ALA A CA 1
ATOM 680 C C . ALA A 1 85 ? 1.764 1.473 1.458 1.00 98.44 85 ALA A C 1
ATOM 682 O O . ALA A 1 85 ? 1.779 1.799 2.645 1.00 98.44 85 ALA A O 1
ATOM 683 N N . LEU A 1 86 ? 0.712 0.864 0.898 1.00 98.56 86 LEU A N 1
ATOM 684 C CA . LEU A 1 86 ? -0.505 0.504 1.631 1.00 98.56 86 LEU A CA 1
ATOM 685 C C . LEU A 1 86 ? -0.199 -0.403 2.828 1.00 98.56 86 LEU A C 1
ATOM 687 O O . LEU A 1 86 ? -0.548 -0.069 3.961 1.00 98.56 86 LEU A O 1
ATOM 691 N N . ALA A 1 87 ? 0.501 -1.519 2.600 1.00 98.44 87 ALA A N 1
ATOM 692 C CA . ALA A 1 87 ? 0.849 -2.458 3.667 1.00 98.44 87 ALA A CA 1
ATOM 693 C C . ALA A 1 87 ? 1.673 -1.780 4.773 1.00 98.44 87 ALA A C 1
ATOM 695 O O . ALA A 1 87 ? 1.446 -2.017 5.961 1.00 98.44 87 ALA A O 1
ATOM 696 N N . LYS A 1 88 ? 2.608 -0.899 4.396 1.00 97.81 88 LYS A N 1
ATOM 697 C CA . LYS A 1 88 ? 3.408 -0.115 5.345 1.00 97.81 88 LYS A CA 1
ATOM 698 C C . LYS A 1 88 ? 2.539 0.814 6.195 1.00 97.81 88 LYS A C 1
ATOM 700 O O . LYS A 1 88 ? 2.717 0.842 7.411 1.00 97.81 88 LYS A O 1
ATOM 705 N N . VAL A 1 89 ? 1.624 1.560 5.573 1.00 97.81 89 VAL A N 1
ATOM 706 C CA . VAL A 1 89 ? 0.709 2.476 6.270 1.00 97.81 89 VAL A CA 1
ATOM 707 C C . VAL A 1 89 ? -0.164 1.704 7.255 1.00 97.81 89 VAL A C 1
ATOM 709 O O . VAL A 1 89 ? -0.187 2.035 8.436 1.00 97.81 89 VAL A O 1
ATOM 712 N N . LEU A 1 90 ? -0.819 0.629 6.816 1.00 97.56 90 LEU A N 1
ATOM 713 C CA . LEU A 1 90 ? -1.735 -0.135 7.668 1.00 97.56 90 LEU A CA 1
ATOM 714 C C . LEU A 1 90 ? -1.023 -0.813 8.847 1.00 97.56 90 LEU A C 1
ATOM 716 O O . LEU A 1 90 ? -1.550 -0.830 9.958 1.00 97.56 90 LEU A O 1
ATOM 720 N N . LYS A 1 91 ? 0.214 -1.289 8.650 1.00 96.62 91 LYS A N 1
ATOM 721 C CA . LYS A 1 91 ? 1.055 -1.801 9.745 1.00 96.62 91 LYS A CA 1
ATOM 722 C C . LYS A 1 91 ? 1.437 -0.725 10.762 1.00 96.62 91 LYS A C 1
ATOM 724 O O . LYS A 1 91 ? 1.674 -1.070 11.915 1.00 96.62 91 LYS A O 1
ATOM 729 N N . ALA A 1 92 ? 1.535 0.542 10.360 1.00 95.44 92 ALA A N 1
ATOM 730 C CA . ALA A 1 92 ? 1.768 1.644 11.292 1.00 95.44 92 ALA A CA 1
ATOM 731 C C . ALA A 1 92 ? 0.512 1.925 12.131 1.00 95.44 92 ALA A C 1
ATOM 733 O O . ALA A 1 92 ? 0.601 1.928 13.353 1.00 95.44 92 ALA A O 1
ATOM 734 N N . PHE A 1 93 ? -0.666 2.000 11.499 1.00 89.94 93 PHE A N 1
ATOM 735 C CA . PHE A 1 93 ? -1.942 2.154 12.211 1.00 89.94 93 PHE A CA 1
ATOM 736 C C . PHE A 1 93 ? -2.165 1.057 13.261 1.00 89.94 93 PHE A C 1
ATOM 738 O O . PHE A 1 93 ? -2.519 1.358 14.394 1.00 89.94 93 PHE A O 1
ATOM 745 N N . GLY A 1 94 ? -1.890 -0.207 12.924 1.00 82.56 94 GLY A N 1
ATOM 746 C CA . GLY A 1 94 ? -2.028 -1.317 13.875 1.00 82.56 94 GLY A CA 1
ATOM 747 C C . GLY A 1 94 ? -1.063 -1.264 15.068 1.00 82.56 94 GLY A C 1
ATOM 748 O O . GLY A 1 94 ? -1.345 -1.866 16.101 1.00 82.56 94 GLY A O 1
ATOM 749 N N . LYS A 1 95 ? 0.066 -0.550 14.954 1.00 71.81 95 LYS A N 1
ATOM 750 C CA . LYS A 1 95 ? 0.997 -0.318 16.073 1.00 71.81 95 LYS A CA 1
ATOM 751 C C . LYS A 1 95 ? 0.546 0.843 16.957 1.00 71.81 95 LYS A C 1
ATOM 753 O O . LYS A 1 95 ? 0.734 0.777 18.169 1.00 71.81 95 LYS A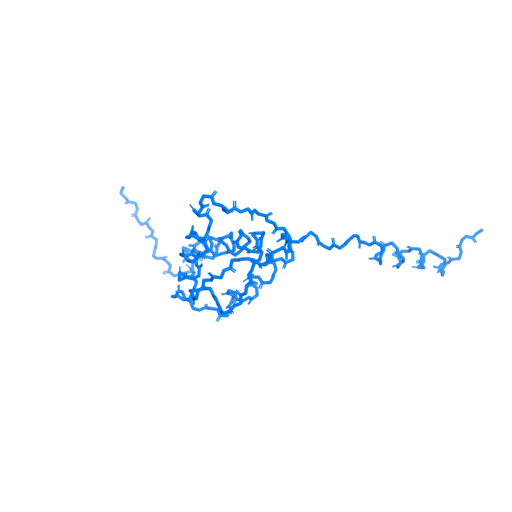 O 1
ATOM 758 N N . ASP A 1 96 ? -0.072 1.860 16.366 1.00 58.22 96 ASP A N 1
ATOM 759 C CA . ASP A 1 96 ? -0.526 3.057 17.078 1.00 58.22 96 ASP A CA 1
ATOM 760 C C . ASP A 1 96 ? -1.803 2.796 17.905 1.00 58.22 96 ASP A C 1
ATOM 762 O O . ASP A 1 96 ? -1.999 3.417 18.949 1.00 58.22 96 ASP A O 1
ATOM 766 N N . THR A 1 97 ? -2.630 1.810 17.528 1.00 51.41 97 THR A N 1
ATOM 767 C CA . THR A 1 97 ? -3.841 1.418 18.282 1.00 51.41 97 THR A CA 1
ATOM 768 C C . THR A 1 97 ? -3.549 0.814 19.672 1.00 51.41 97 THR A C 1
ATOM 770 O O . THR A 1 97 ? -4.457 0.704 20.490 1.00 51.41 97 THR A O 1
ATOM 773 N N . ILE A 1 98 ? -2.294 0.481 20.008 1.00 47.34 98 ILE A N 1
ATOM 774 C CA . ILE A 1 98 ? -1.911 -0.004 21.355 1.00 47.34 98 ILE A CA 1
ATOM 775 C C . ILE A 1 98 ? -1.588 1.157 22.329 1.00 47.34 98 ILE A C 1
ATOM 777 O O . ILE A 1 98 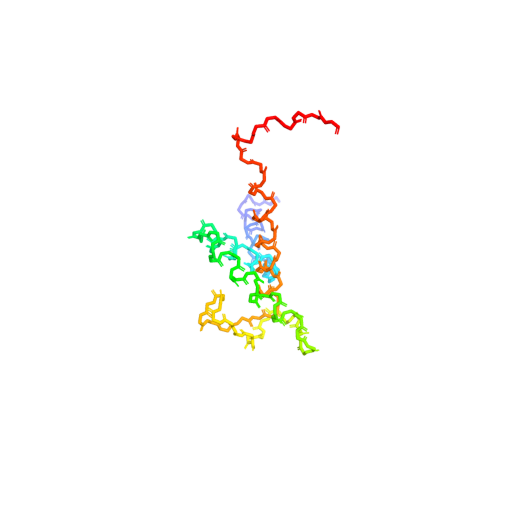? -1.411 0.930 23.522 1.00 47.34 98 ILE A O 1
ATOM 781 N N . ALA A 1 99 ? -1.581 2.415 21.873 1.00 42.81 99 ALA A N 1
ATOM 782 C CA . ALA A 1 99 ? -1.254 3.585 22.700 1.00 42.81 99 ALA A CA 1
ATOM 783 C C . ALA A 1 99 ? -2.383 4.637 22.748 1.00 42.81 99 ALA A C 1
ATOM 785 O O . ALA A 1 99 ? -2.139 5.837 22.620 1.00 42.81 99 ALA A O 1
ATOM 786 N N . GLY A 1 100 ? -3.631 4.200 22.938 1.00 37.84 100 GLY A N 1
ATOM 787 C CA . GLY A 1 100 ? -4.720 5.081 23.377 1.00 37.84 100 GLY A CA 1
ATOM 788 C C . GLY A 1 100 ? -4.655 5.341 24.896 1.00 37.84 100 GLY A C 1
ATOM 789 O O . GLY A 1 100 ? -4.249 4.443 25.633 1.00 37.84 100 GLY A O 1
ATOM 790 N N . PRO A 1 101 ? -5.054 6.530 25.392 1.00 47.66 101 PRO A N 1
ATOM 791 C CA . PRO A 1 101 ? -4.838 6.981 26.778 1.00 47.66 101 PRO A CA 1
ATOM 792 C C . PRO A 1 101 ? -5.604 6.224 27.886 1.00 47.66 101 PRO A C 1
ATOM 794 O O . PRO A 1 101 ? -5.473 6.602 29.045 1.00 47.66 101 PRO A O 1
ATOM 797 N N . ASP A 1 102 ? -6.341 5.156 27.566 1.00 52.97 102 ASP A N 1
ATOM 798 C CA . ASP A 1 102 ? -7.203 4.422 28.511 1.00 52.97 102 ASP A CA 1
ATOM 799 C C . ASP A 1 102 ? -6.820 2.935 28.689 1.00 52.97 102 ASP A C 1
ATOM 801 O O . ASP A 1 102 ? -7.628 2.119 29.135 1.00 52.97 102 ASP A O 1
ATOM 805 N N . GLY A 1 103 ? -5.588 2.542 28.354 1.00 48.53 103 GLY A N 1
ATOM 806 C CA . GLY A 1 103 ? -5.076 1.221 28.736 1.00 48.53 103 GLY A CA 1
ATOM 807 C C . GLY A 1 103 ? -4.811 1.163 30.249 1.00 48.53 103 GLY A C 1
ATOM 808 O O . GLY A 1 103 ? -4.097 2.038 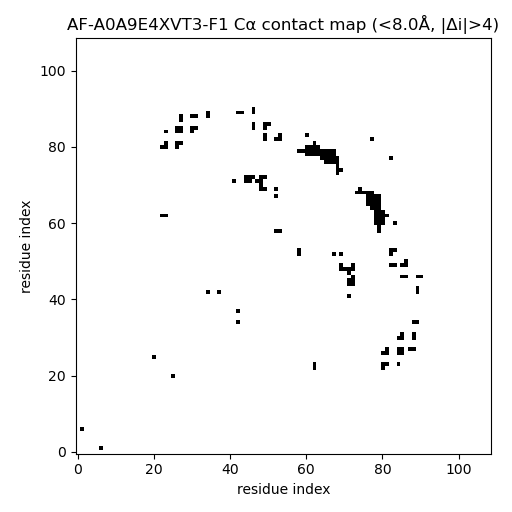30.747 1.00 48.53 103 GLY A O 1
ATOM 809 N N . PRO A 1 104 ? -5.346 0.181 31.008 1.00 54.28 104 PRO A N 1
ATOM 810 C CA . PRO A 1 104 ? -5.038 0.083 32.430 1.00 54.28 104 PRO A CA 1
ATOM 811 C C . PRO A 1 104 ? -3.532 -0.158 32.610 1.00 54.28 104 PRO A C 1
ATOM 813 O O . PRO A 1 104 ? -2.909 -0.780 31.740 1.00 54.28 104 PRO A O 1
ATOM 816 N N . PRO A 1 105 ? -2.927 0.321 33.715 1.00 48.25 105 PRO A N 1
ATOM 817 C CA . PRO A 1 105 ? -1.536 0.022 33.998 1.00 48.25 105 PRO A CA 1
ATOM 818 C C . PRO A 1 105 ? -1.360 -1.496 34.000 1.00 48.25 105 PRO A C 1
ATOM 820 O O . PRO A 1 105 ? -2.080 -2.225 34.682 1.00 48.25 105 PRO A O 1
ATOM 823 N N . SER A 1 106 ? -0.417 -1.962 33.183 1.00 56.66 106 SER A N 1
ATOM 824 C CA . SER A 1 106 ? 0.091 -3.323 33.248 1.00 56.66 106 SER A CA 1
ATOM 825 C C . SER A 1 106 ? 0.779 -3.483 34.600 1.00 56.66 106 SER A C 1
ATOM 827 O O . SER A 1 106 ? 1.973 -3.210 34.723 1.00 56.66 106 SER A O 1
ATOM 829 N N . ASP A 1 107 ? 0.021 -3.893 35.614 1.00 56.94 107 ASP A N 1
ATOM 830 C CA . ASP A 1 107 ? 0.588 -4.374 36.863 1.00 56.94 107 ASP A CA 1
ATOM 831 C C . ASP A 1 107 ? 1.382 -5.643 36.563 1.00 56.94 107 ASP A C 1
ATOM 833 O O . ASP A 1 107 ? 0.885 -6.610 35.980 1.00 56.94 107 ASP A O 1
ATOM 837 N N . GLY A 1 108 ? 2.667 -5.572 36.896 1.00 52.84 108 GLY A N 1
ATOM 838 C CA . GLY A 1 108 ? 3.612 -6.647 36.687 1.00 52.84 108 GLY A CA 1
ATOM 839 C C . GLY A 1 108 ? 3.284 -7.891 37.504 1.00 52.84 108 GLY A C 1
ATOM 840 O O . GLY A 1 108 ? 2.786 -7.805 38.627 1.00 52.84 108 GLY A O 1
ATOM 841 N N . VAL A 1 109 ? 3.673 -9.029 36.933 1.00 44.91 109 VAL A N 1
ATOM 842 C CA . VAL A 1 109 ? 4.177 -10.216 37.633 1.00 44.91 109 VAL A CA 1
ATOM 843 C C . VAL A 1 109 ? 5.335 -10.765 36.811 1.00 44.91 109 VAL A C 1
ATOM 845 O O . VAL A 1 109 ? 5.164 -10.878 35.576 1.00 44.91 109 VAL A O 1
#